Protein AF-A0A963FEL4-F1 (afdb_monomer_lite)

Structure (mmCIF, N/CA/C/O backbone):
data_AF-A0A963FEL4-F1
#
_entry.id   AF-A0A963FEL4-F1
#
loop_
_atom_site.group_PDB
_atom_site.id
_atom_site.type_symbol
_atom_site.label_atom_id
_atom_site.label_alt_id
_atom_site.label_comp_id
_atom_site.label_asym_id
_atom_site.label_entity_id
_atom_site.label_seq_id
_atom_site.pdbx_PDB_ins_code
_atom_site.Cartn_x
_atom_site.Cartn_y
_atom_site.Cartn_z
_atom_site.occupancy
_atom_site.B_iso_or_equiv
_atom_site.auth_seq_id
_atom_site.auth_comp_id
_atom_site.auth_asym_id
_atom_site.auth_atom_id
_atom_site.pdbx_PDB_model_num
ATOM 1 N N 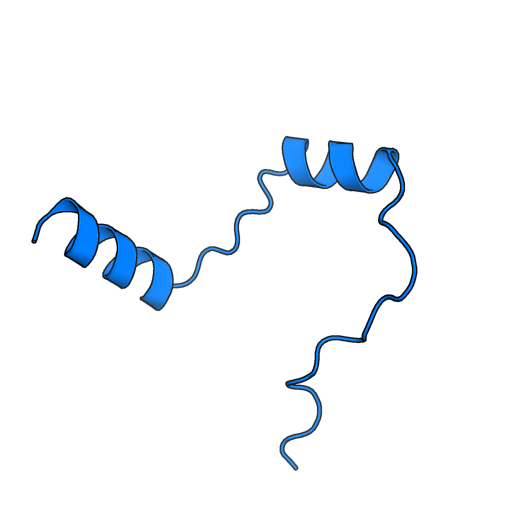. MET A 1 1 ? 13.110 -17.909 20.466 1.00 45.31 1 MET A N 1
ATOM 2 C CA . MET A 1 1 ? 12.017 -16.926 20.596 1.00 45.31 1 MET A CA 1
ATOM 3 C C . MET A 1 1 ? 11.838 -16.246 19.252 1.00 45.31 1 MET A C 1
ATOM 5 O O . MET A 1 1 ? 12.580 -15.332 18.932 1.00 45.31 1 MET A O 1
ATOM 9 N N . ALA A 1 2 ? 10.939 -16.778 18.427 1.00 50.25 2 ALA A N 1
ATOM 10 C CA . ALA A 1 2 ? 10.452 -16.123 17.214 1.00 50.25 2 ALA A CA 1
ATOM 11 C C . ALA A 1 2 ? 8.988 -15.768 17.491 1.00 50.25 2 ALA A C 1
ATOM 13 O O . ALA A 1 2 ? 8.064 -16.413 17.013 1.00 50.25 2 ALA A O 1
ATOM 14 N N . GLU A 1 3 ? 8.796 -14.842 18.420 1.00 48.12 3 GLU A N 1
ATOM 15 C CA . GLU A 1 3 ? 7.488 -14.336 18.814 1.00 48.12 3 GLU A CA 1
ATOM 16 C C . GLU A 1 3 ? 7.192 -13.083 17.980 1.00 48.12 3 GLU A C 1
ATOM 18 O O . GLU A 1 3 ? 8.020 -12.175 17.945 1.00 48.12 3 GLU A O 1
ATOM 23 N N . ASN A 1 4 ? 6.009 -13.022 17.356 1.00 48.47 4 ASN A N 1
ATOM 24 C CA . ASN A 1 4 ? 5.416 -11.868 16.647 1.00 48.47 4 ASN A CA 1
ATOM 25 C C . ASN A 1 4 ? 5.647 -11.744 15.121 1.00 48.47 4 ASN A C 1
ATOM 27 O O . ASN A 1 4 ? 5.894 -10.644 14.630 1.00 48.47 4 ASN A O 1
ATOM 31 N N . GLN A 1 5 ? 5.508 -12.826 14.342 1.00 52.81 5 GLN A N 1
ATOM 32 C CA . GLN A 1 5 ? 5.243 -12.708 12.889 1.00 52.81 5 GLN A CA 1
ATOM 33 C C . GLN A 1 5 ? 3.746 -12.618 12.543 1.00 52.81 5 GLN A C 1
ATOM 35 O O . GLN A 1 5 ? 3.400 -12.125 11.472 1.00 52.81 5 GLN A O 1
ATOM 40 N N . ASP A 1 6 ? 2.857 -12.988 13.461 1.00 54.59 6 ASP A N 1
ATOM 41 C CA . ASP A 1 6 ? 1.418 -12.811 13.300 1.00 54.59 6 ASP A CA 1
ATOM 42 C C . ASP A 1 6 ? 1.023 -11.423 13.798 1.00 54.59 6 ASP A C 1
ATOM 44 O O . ASP A 1 6 ? 0.820 -11.174 14.989 1.00 54.59 6 ASP A O 1
ATOM 48 N N . GLY A 1 7 ? 0.987 -10.475 12.860 1.00 61.38 7 GLY A N 1
ATOM 49 C CA . GLY A 1 7 ? 0.396 -9.168 13.087 1.00 61.38 7 GLY A CA 1
ATOM 50 C C . GLY A 1 7 ? -1.022 -9.351 13.610 1.00 61.38 7 GLY A C 1
ATOM 51 O O . GLY A 1 7 ? -1.876 -9.856 12.895 1.00 61.38 7 GLY A O 1
ATOM 52 N N . GLN A 1 8 ? -1.219 -8.954 14.866 1.00 64.50 8 GLN A N 1
ATOM 53 C CA . GLN A 1 8 ? -2.480 -8.872 15.597 1.00 64.50 8 GLN A CA 1
ATOM 54 C C . GLN A 1 8 ? -3.711 -8.911 14.674 1.00 64.50 8 GLN A C 1
ATOM 56 O O . GLN A 1 8 ? -3.980 -7.931 13.972 1.00 64.50 8 GLN A O 1
ATOM 61 N N . GLU A 1 9 ? -4.455 -10.024 14.687 1.00 64.75 9 GLU A N 1
ATOM 62 C CA . GLU A 1 9 ? -5.731 -10.151 13.980 1.00 64.75 9 GLU A CA 1
ATOM 63 C C . GLU A 1 9 ? -6.691 -9.075 14.495 1.00 64.75 9 GLU A C 1
ATOM 65 O O . GLU A 1 9 ? -7.314 -9.187 15.552 1.00 64.75 9 GLU A O 1
ATOM 70 N N . LYS A 1 10 ? -6.776 -7.967 13.758 1.00 68.50 10 LYS A N 1
ATOM 71 C CA . LYS A 1 10 ? -7.803 -6.958 13.969 1.00 68.50 10 LYS A CA 1
ATOM 72 C C . LYS A 1 10 ? -9.089 -7.479 13.356 1.00 68.50 10 LYS A C 1
ATOM 74 O O . LYS A 1 10 ? -9.275 -7.410 12.148 1.00 68.50 10 LYS A O 1
ATOM 79 N N . THR A 1 11 ? -9.981 -7.957 14.212 1.00 75.12 11 THR A N 1
ATOM 80 C CA . THR A 1 11 ? -11.336 -8.388 13.844 1.00 75.12 11 THR A CA 1
ATOM 81 C C . THR A 1 11 ? -12.269 -7.218 13.521 1.00 75.12 11 THR A C 1
ATOM 83 O O . THR A 1 11 ? -13.393 -7.431 13.081 1.00 75.12 11 THR A O 1
ATOM 86 N N . GLU A 1 12 ? -11.828 -5.979 13.753 1.00 76.44 12 GLU A N 1
ATOM 87 C CA . GLU A 1 12 ? -12.608 -4.766 13.519 1.00 76.44 12 GLU A CA 1
ATOM 88 C C . GLU A 1 12 ? -12.131 -4.016 12.275 1.00 76.44 12 GLU A C 1
ATOM 90 O O . GLU A 1 12 ? -10.932 -3.773 12.083 1.00 76.44 12 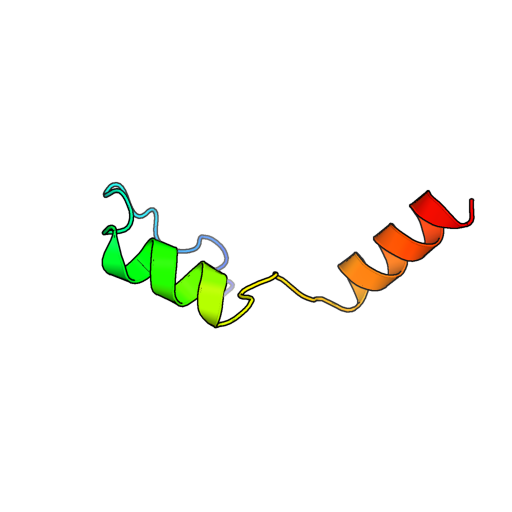GLU A O 1
ATOM 95 N N . GLU A 1 13 ? -13.093 -3.586 11.459 1.00 81.62 13 GLU A N 1
ATOM 96 C CA . GLU A 1 13 ? -12.806 -2.807 10.263 1.00 81.62 13 GLU A CA 1
ATOM 97 C C . GLU A 1 13 ? -12.162 -1.451 10.609 1.00 81.62 13 GLU A C 1
ATOM 99 O O . GLU A 1 13 ? -12.523 -0.783 11.587 1.00 81.62 13 GLU A O 1
ATOM 104 N N . PRO A 1 14 ? -11.187 -0.991 9.805 1.00 82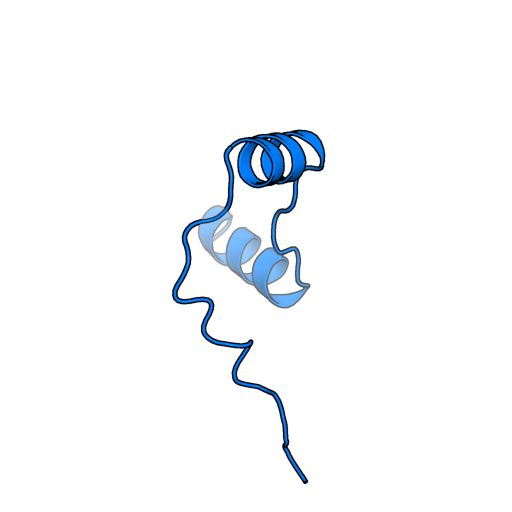.56 14 PRO A N 1
ATOM 105 C CA . PRO A 1 14 ? -10.578 0.312 10.003 1.00 82.56 14 PRO A CA 1
ATOM 106 C C . PRO A 1 14 ? -11.624 1.419 9.844 1.00 82.56 14 PRO A C 1
ATOM 108 O O . PRO A 1 14 ? -12.341 1.500 8.853 1.00 82.56 14 PRO A O 1
ATOM 111 N N . THR A 1 15 ? -11.657 2.342 10.802 1.00 88.44 15 THR A N 1
ATOM 112 C CA . THR A 1 15 ? -12.565 3.493 10.743 1.00 88.44 15 THR A CA 1
ATOM 113 C C . THR A 1 15 ? -12.328 4.351 9.495 1.00 88.44 15 THR A C 1
ATOM 115 O O . THR A 1 15 ? -11.201 4.458 8.997 1.00 88.44 15 THR A O 1
ATOM 118 N N . SER A 1 16 ? -13.356 5.072 9.032 1.00 88.94 16 SER A N 1
ATOM 119 C CA . SER A 1 16 ? -13.262 5.961 7.859 1.00 88.94 16 SER A CA 1
ATOM 120 C C . SER A 1 16 ? -12.108 6.967 7.949 1.00 88.94 16 SER A C 1
ATOM 122 O O . SER A 1 16 ? -11.468 7.282 6.946 1.00 88.94 16 SER A O 1
ATOM 124 N N . LYS A 1 17 ? -11.790 7.440 9.163 1.00 88.50 17 LYS A N 1
ATOM 125 C CA . LYS A 1 17 ? -10.639 8.318 9.415 1.00 88.50 17 LYS A CA 1
ATOM 126 C C . LYS A 1 17 ? -9.308 7.606 9.158 1.00 88.50 17 LYS A C 1
ATOM 128 O O . LYS A 1 17 ? -8.445 8.189 8.509 1.00 88.50 17 LYS A O 1
ATOM 133 N N . ARG A 1 18 ? -9.146 6.359 9.619 1.00 85.81 18 ARG A N 1
ATOM 134 C CA . ARG A 1 18 ? -7.941 5.551 9.357 1.00 85.81 18 ARG A CA 1
ATOM 135 C C . ARG A 1 18 ? -7.761 5.272 7.869 1.00 85.81 18 ARG A C 1
ATOM 137 O O . ARG A 1 18 ? -6.656 5.423 7.369 1.00 85.81 18 ARG A O 1
ATOM 144 N N . LEU A 1 19 ? -8.837 4.946 7.155 1.00 85.62 19 LEU A N 1
ATOM 145 C CA . LEU A 1 19 ? -8.785 4.720 5.707 1.00 85.62 19 LEU A CA 1
ATOM 146 C C . LEU A 1 19 ? -8.337 5.970 4.941 1.00 85.62 19 LEU A C 1
ATOM 148 O O . LEU A 1 19 ? -7.469 5.886 4.072 1.00 85.62 19 LEU A O 1
ATOM 152 N N . GLN A 1 20 ? -8.899 7.137 5.270 1.00 88.06 20 GLN A N 1
ATOM 153 C CA . GLN A 1 20 ? -8.481 8.395 4.648 1.00 88.06 20 GLN A CA 1
ATOM 154 C C . GLN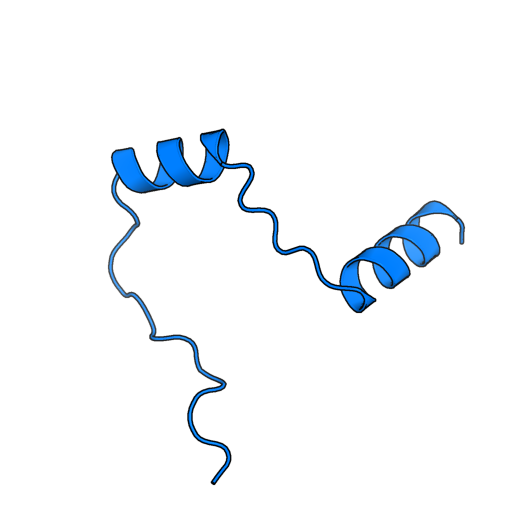 A 1 20 ? -7.027 8.742 4.968 1.00 88.06 20 GLN A C 1
ATOM 156 O O . GLN A 1 20 ? -6.299 9.192 4.088 1.00 88.06 20 GLN A O 1
ATOM 161 N N . ASP A 1 21 ? -6.602 8.531 6.210 1.00 86.81 21 ASP A N 1
ATOM 162 C CA . ASP A 1 21 ? -5.243 8.829 6.651 1.00 86.81 21 ASP A CA 1
ATOM 163 C C . ASP A 1 21 ? -4.214 7.910 5.977 1.00 86.81 21 ASP A C 1
ATOM 165 O O . ASP A 1 21 ? -3.206 8.398 5.475 1.00 86.81 21 ASP A O 1
ATOM 169 N N . SER A 1 22 ? -4.501 6.610 5.841 1.00 85.56 22 SER A N 1
ATOM 170 C CA . SER A 1 22 ? -3.650 5.673 5.092 1.00 85.56 22 SER A CA 1
ATOM 171 C C . SER A 1 22 ? -3.514 6.053 3.616 1.00 85.56 22 SER A C 1
ATOM 173 O O . SER A 1 22 ? -2.410 5.989 3.072 1.00 85.56 22 SER A O 1
ATOM 175 N N . LYS A 1 23 ? -4.607 6.505 2.980 1.00 84.00 23 LYS A N 1
ATOM 176 C CA . LYS A 1 23 ? -4.588 7.002 1.593 1.00 84.00 23 LYS A CA 1
ATOM 177 C C . LYS A 1 23 ? -3.768 8.288 1.463 1.00 84.00 23 LYS A C 1
ATOM 179 O O . LYS A 1 23 ? -2.944 8.387 0.562 1.00 84.00 23 LYS A O 1
ATOM 184 N N . LYS A 1 24 ? -3.953 9.250 2.376 1.00 83.56 24 LYS A N 1
ATOM 185 C CA . LYS A 1 24 ? -3.217 10.529 2.382 1.00 83.56 24 LYS A CA 1
ATOM 186 C C . LYS A 1 24 ? -1.729 10.350 2.669 1.00 83.56 24 LYS A C 1
ATOM 188 O O . LYS A 1 24 ? -0.908 11.010 2.046 1.00 83.56 24 LYS A O 1
ATOM 193 N N . LYS A 1 25 ? -1.384 9.460 3.600 1.00 83.56 25 LYS A N 1
ATOM 194 C CA . LYS A 1 25 ? 0.006 9.154 3.962 1.00 83.56 25 LYS A CA 1
ATOM 195 C C . LYS A 1 25 ? 0.728 8.320 2.908 1.00 83.56 25 LYS A C 1
ATOM 197 O O . LYS A 1 25 ? 1.938 8.171 3.014 1.00 83.56 25 LYS A O 1
ATOM 202 N N . GLY A 1 26 ? 0.006 7.760 1.933 1.00 76.94 26 GLY A N 1
ATOM 203 C CA . GLY A 1 26 ? 0.587 6.832 0.972 1.00 76.94 26 GLY A CA 1
ATOM 204 C C . GLY A 1 26 ? 1.212 5.635 1.684 1.00 76.94 26 GLY A C 1
ATOM 205 O O . GLY A 1 26 ? 2.366 5.306 1.419 1.00 76.94 26 GLY A O 1
ATOM 206 N N . GLN A 1 27 ? 0.481 5.016 2.623 1.00 75.25 27 GLN A N 1
ATOM 207 C CA . GLN A 1 27 ? 0.938 3.800 3.305 1.00 75.25 27 GLN A CA 1
ATOM 208 C C . GLN A 1 27 ? 0.930 2.614 2.333 1.00 75.25 27 GLN A C 1
ATOM 210 O O . GLN A 1 27 ? 0.039 1.771 2.347 1.00 75.25 27 GLN A O 1
ATOM 215 N N . ILE A 1 28 ? 1.925 2.584 1.455 1.00 73.69 28 ILE A N 1
ATOM 216 C CA . ILE A 1 28 ? 2.233 1.460 0.585 1.00 73.69 28 ILE A CA 1
ATOM 217 C C . ILE A 1 28 ? 3.345 0.688 1.287 1.00 73.69 28 ILE A C 1
ATOM 219 O O . ILE A 1 28 ? 4.374 1.273 1.637 1.00 73.69 28 ILE A O 1
ATOM 223 N N . ALA A 1 29 ? 3.150 -0.611 1.508 1.00 68.62 29 ALA A N 1
ATOM 224 C CA . ALA A 1 29 ? 4.210 -1.468 2.019 1.00 68.62 29 ALA A CA 1
ATOM 225 C C . ALA A 1 29 ? 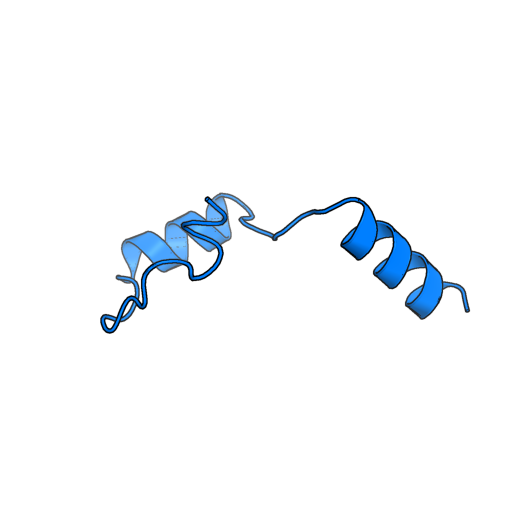5.359 -1.469 1.001 1.00 68.62 29 ALA A C 1
ATOM 227 O O . ALA A 1 29 ? 5.236 -1.997 -0.102 1.00 68.62 29 ALA A O 1
ATOM 228 N N . ARG A 1 30 ? 6.460 -0.798 1.343 1.00 76.81 30 ARG A N 1
ATOM 229 C CA . ARG A 1 30 ? 7.650 -0.685 0.498 1.00 76.81 30 ARG A CA 1
ATOM 230 C C . ARG A 1 30 ? 8.738 -1.524 1.141 1.00 76.81 30 ARG A C 1
ATOM 232 O O . ARG A 1 30 ? 9.245 -1.166 2.199 1.00 76.81 30 ARG A O 1
ATOM 239 N N . SER A 1 31 ? 9.101 -2.629 0.505 1.00 81.12 31 SER A N 1
ATOM 240 C CA . SER A 1 31 ? 10.259 -3.428 0.899 1.00 81.12 31 SER A CA 1
ATOM 241 C C . SER A 1 31 ? 11.237 -3.538 -0.266 1.00 81.12 31 SER A C 1
ATOM 243 O O . SER A 1 31 ? 10.877 -3.333 -1.429 1.00 81.12 31 SER A O 1
ATOM 245 N N . LYS A 1 32 ? 12.506 -3.821 0.052 1.00 80.69 32 LYS A N 1
ATOM 246 C CA . LYS A 1 32 ? 13.544 -4.024 -0.969 1.00 80.69 32 LYS A CA 1
ATOM 247 C C . LYS A 1 32 ? 13.161 -5.176 -1.899 1.00 80.69 32 LYS A C 1
ATOM 249 O O . LYS A 1 32 ? 13.259 -5.030 -3.108 1.00 80.69 32 LYS A O 1
ATOM 254 N N . GLU A 1 33 ? 12.638 -6.255 -1.325 1.00 82.00 33 GLU A N 1
ATOM 255 C CA . GLU A 1 33 ? 12.188 -7.440 -2.055 1.00 82.00 33 GLU A CA 1
ATOM 256 C C . GLU A 1 33 ? 10.959 -7.155 -2.927 1.00 82.00 33 GLU A C 1
ATOM 258 O O . GLU A 1 33 ? 10.939 -7.572 -4.080 1.00 82.00 33 GLU A O 1
ATOM 263 N N . LEU A 1 34 ? 9.982 -6.370 -2.441 1.00 87.00 34 LEU A N 1
ATOM 264 C CA . LEU A 1 34 ? 8.825 -5.951 -3.248 1.00 87.00 34 LEU A CA 1
ATOM 265 C C . LEU A 1 34 ? 9.239 -5.077 -4.439 1.00 87.00 34 LEU A C 1
ATOM 267 O O . LEU A 1 34 ? 8.697 -5.238 -5.530 1.00 87.00 34 LEU A O 1
ATOM 271 N N . ASN A 1 35 ? 10.213 -4.179 -4.257 1.00 85.31 35 ASN A N 1
ATOM 272 C CA . ASN A 1 35 ? 10.754 -3.390 -5.366 1.00 85.31 35 ASN A CA 1
ATOM 273 C C . ASN A 1 35 ? 11.440 -4.285 -6.407 1.00 8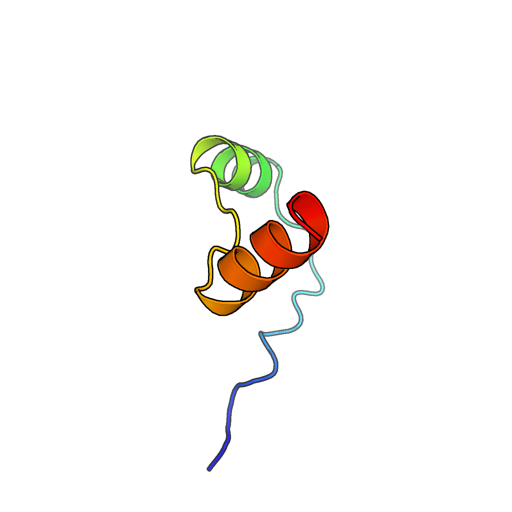5.31 35 ASN A C 1
ATOM 275 O O . ASN A 1 35 ? 11.207 -4.110 -7.600 1.00 85.31 35 ASN A O 1
ATOM 279 N N . THR A 1 36 ? 12.260 -5.245 -5.971 1.00 88.56 36 THR A N 1
ATOM 280 C CA . THR A 1 36 ? 12.906 -6.203 -6.877 1.00 88.56 36 THR A CA 1
ATOM 281 C C . THR A 1 36 ? 11.869 -7.031 -7.632 1.00 88.56 36 THR A C 1
ATOM 283 O O . THR A 1 36 ? 11.948 -7.105 -8.853 1.00 88.56 36 THR A O 1
ATOM 286 N N . MET A 1 37 ? 10.854 -7.566 -6.943 1.00 91.06 37 MET A N 1
ATOM 287 C CA . MET A 1 37 ? 9.750 -8.300 -7.573 1.00 91.06 37 MET A CA 1
ATOM 288 C C . MET A 1 37 ? 9.045 -7.466 -8.644 1.00 91.06 37 MET A C 1
ATOM 290 O O . MET A 1 37 ? 8.817 -7.952 -9.748 1.00 91.06 37 MET A O 1
ATOM 294 N N . ALA A 1 38 ? 8.718 -6.208 -8.337 1.00 92.25 38 ALA A N 1
ATOM 295 C CA . ALA A 1 38 ? 8.059 -5.321 -9.288 1.00 92.25 38 ALA A CA 1
ATOM 296 C C . ALA A 1 38 ? 8.915 -5.096 -10.543 1.00 92.25 38 ALA A C 1
ATOM 298 O O . ALA A 1 38 ? 8.397 -5.164 -11.652 1.00 92.25 38 ALA A O 1
ATOM 299 N N . ILE A 1 39 ? 10.226 -4.885 -10.386 1.00 91.88 39 ILE A N 1
ATOM 300 C CA . ILE A 1 39 ? 11.149 -4.717 -11.518 1.00 91.88 39 ILE A CA 1
ATOM 301 C C . ILE A 1 39 ? 11.224 -5.996 -12.355 1.00 91.88 39 ILE A C 1
ATOM 303 O O . ILE A 1 39 ? 11.161 -5.916 -13.577 1.00 91.88 39 ILE A O 1
ATOM 307 N N . THR A 1 40 ? 11.318 -7.166 -11.723 1.00 92.94 40 THR A N 1
ATOM 308 C CA . THR A 1 40 ? 11.361 -8.451 -12.433 1.00 92.94 40 THR A CA 1
ATOM 309 C C . THR A 1 40 ? 10.073 -8.729 -13.206 1.00 92.94 40 THR A C 1
ATOM 311 O O . THR A 1 40 ? 10.141 -9.249 -14.310 1.00 92.94 40 THR A O 1
ATOM 314 N N . LEU A 1 41 ? 8.909 -8.364 -12.665 1.00 93.06 41 LEU A N 1
ATOM 315 C CA . LEU A 1 41 ? 7.623 -8.539 -13.348 1.00 93.06 41 LEU A CA 1
ATOM 316 C C . LEU A 1 41 ? 7.381 -7.522 -14.471 1.00 93.06 41 LEU A C 1
ATOM 318 O O . LEU A 1 41 ? 6.672 -7.831 -15.420 1.00 93.06 41 LEU A O 1
ATOM 322 N N . ILE A 1 42 ? 7.911 -6.302 -14.345 1.00 92.69 42 ILE A N 1
ATOM 323 C CA . ILE A 1 42 ? 7.712 -5.227 -15.332 1.00 92.69 42 ILE A CA 1
ATOM 324 C C . ILE A 1 42 ? 8.763 -5.283 -16.451 1.00 92.69 42 ILE A C 1
ATOM 326 O O . ILE A 1 42 ? 8.474 -4.886 -17.577 1.00 92.69 42 ILE A O 1
ATOM 330 N N . GLY A 1 43 ? 9.987 -5.714 -16.138 1.00 81.19 43 GLY A N 1
ATOM 331 C CA . GLY A 1 43 ? 11.116 -5.762 -17.071 1.00 81.19 43 GLY A CA 1
ATOM 332 C C . GLY A 1 43 ? 11.499 -7.159 -17.565 1.00 81.19 43 GLY A C 1
ATOM 333 O O . GLY A 1 43 ? 12.435 -7.256 -18.358 1.00 81.19 43 GLY A O 1
ATOM 334 N N . GLY A 1 44 ? 10.841 -8.208 -17.065 1.00 66.38 44 GLY A N 1
ATOM 335 C CA . GLY A 1 44 ? 10.964 -9.589 -17.543 1.00 66.38 44 GLY A CA 1
ATOM 336 C C . GLY A 1 44 ? 10.024 -9.901 -18.696 1.00 66.38 44 GLY A C 1
ATOM 337 O O . GLY A 1 44 ? 8.939 -9.281 -18.760 1.00 66.38 44 GLY A O 1
#

Sequence (44 aa):
MAENQDGQEKTEEPTSKRLQDSKKKGQIARSKELNTMAITLIGG

Foldseek 3Di:
DPPDPPDPPDPDDDDPVRVVVCVVVVVDPDDPVVVVVVCVVVVD

Radius of gyration: 15.35 Å; chains: 1; bounding box: 27×28×38 Å

Secondary structure (DSSP, 8-state):
-----S-----SPPPHHHHHHHHHHT-----HHHHHHHHHHHH-

pLDDT: mean 77.29, std 13.57, range [45.31, 93.06]